Protein AF-A0A943RW92-F1 (afdb_monomer_lite)

Radius of gyration: 13.6 Å; chains: 1; bounding box: 36×27×28 Å

Sequence (67 aa):
MAELNASLAVSDQDAYLFAQGKWFQSHKKLGAHPAVQEDGVEGYHFAVWAPNAASVSVVGDFNNWDD

Foldseek 3Di:
DKDWPVQQDCDPVNVVCVVVVNNPVVVSRAAWDWTAIPVGDTDIDHDDDDPPDPDDDDADPVVVRDD

pLDDT: mean 90.02, std 13.95, range [37.84, 98.0]

Secondary structure (DSSP, 8-state):
---B-TTTS--HHHHHHHHTT--TTGGGTSEEEEEEBTT--EEEEEE---TT-S-----SGGGTT--

Structure (mmCIF, N/CA/C/O backbone):
data_AF-A0A943RW92-F1
#
_entry.id   AF-A0A943RW92-F1
#
loop_
_atom_site.group_PDB
_atom_site.id
_atom_site.type_symbol
_atom_site.label_atom_id
_atom_site.label_alt_id
_atom_site.label_comp_id
_atom_site.label_asym_id
_atom_site.label_entity_id
_atom_site.label_seq_id
_atom_site.pdbx_PDB_ins_code
_atom_site.Cartn_x
_atom_site.Cartn_y
_atom_site.Cartn_z
_atom_site.occupancy
_atom_site.B_iso_or_equiv
_atom_site.auth_seq_id
_atom_site.auth_comp_id
_atom_site.auth_asym_id
_atom_site.auth_atom_id
_atom_site.pdbx_PDB_model_num
ATOM 1 N N . MET A 1 1 ? -9.292 18.347 -0.988 1.00 37.84 1 MET A N 1
ATOM 2 C CA . MET A 1 1 ? -8.469 17.255 -1.543 1.00 37.84 1 MET A CA 1
ATOM 3 C C . MET A 1 1 ? -7.867 16.589 -0.328 1.00 37.84 1 MET A C 1
ATOM 5 O O . MET A 1 1 ? -7.081 17.254 0.323 1.00 37.84 1 MET A O 1
ATOM 9 N N . ALA A 1 2 ? -8.366 15.422 0.080 1.00 41.62 2 ALA A N 1
ATOM 10 C CA . ALA A 1 2 ? -7.973 14.817 1.353 1.00 41.62 2 ALA A CA 1
ATOM 11 C C . ALA A 1 2 ? -6.505 14.373 1.277 1.00 41.62 2 ALA A C 1
ATOM 13 O O . ALA A 1 2 ? -6.179 13.488 0.484 1.00 41.62 2 ALA A O 1
ATOM 14 N N . GLU A 1 3 ? -5.624 15.012 2.047 1.00 43.19 3 GLU A N 1
ATOM 15 C CA . GLU A 1 3 ? -4.257 14.530 2.214 1.00 43.19 3 GLU A CA 1
ATOM 16 C C . GLU A 1 3 ? -4.244 13.435 3.288 1.00 43.19 3 GLU A C 1
ATOM 18 O O . GLU A 1 3 ? -4.763 13.578 4.394 1.00 43.19 3 GLU A O 1
ATOM 23 N N . LEU A 1 4 ? -3.676 12.286 2.935 1.00 52.84 4 LEU A N 1
ATOM 24 C CA . LEU A 1 4 ? -3.308 11.253 3.893 1.00 52.84 4 LEU A CA 1
ATOM 25 C C . LEU A 1 4 ? -2.285 11.843 4.879 1.00 52.84 4 LEU A C 1
ATOM 27 O O . LEU A 1 4 ? -1.539 12.741 4.493 1.00 52.84 4 LEU A O 1
ATOM 31 N N . ASN A 1 5 ? -2.154 11.304 6.098 1.00 56.28 5 ASN A N 1
ATOM 32 C CA . ASN A 1 5 ? -1.007 11.624 6.956 1.00 56.28 5 ASN A CA 1
ATOM 33 C C . ASN A 1 5 ? 0.291 11.556 6.123 1.00 56.28 5 ASN A C 1
ATOM 35 O O . ASN A 1 5 ? 0.702 10.472 5.693 1.00 56.28 5 ASN A O 1
ATOM 39 N N . ALA A 1 6 ? 0.904 12.723 5.875 1.00 58.62 6 ALA A N 1
ATOM 40 C CA . ALA A 1 6 ? 1.942 12.936 4.862 1.00 58.62 6 ALA A CA 1
ATOM 41 C C . ALA A 1 6 ? 3.162 12.010 5.017 1.00 58.62 6 ALA A C 1
ATOM 43 O O . ALA A 1 6 ? 3.966 11.858 4.098 1.00 58.62 6 ALA A O 1
ATOM 44 N N . SER A 1 7 ? 3.303 11.350 6.172 1.00 74.44 7 SER A N 1
ATOM 45 C CA . SER A 1 7 ? 4.381 10.398 6.427 1.00 74.44 7 SER A CA 1
ATOM 46 C C . SER A 1 7 ? 4.265 9.073 5.653 1.00 74.44 7 SER A C 1
ATOM 48 O O . SER A 1 7 ? 5.302 8.474 5.364 1.00 74.44 7 SER A O 1
ATOM 50 N N . LEU A 1 8 ? 3.057 8.621 5.282 1.00 85.44 8 LEU A N 1
ATOM 51 C CA . LEU A 1 8 ? 2.843 7.303 4.651 1.00 85.44 8 LEU A CA 1
ATOM 52 C C . LEU A 1 8 ? 2.781 7.343 3.119 1.00 85.44 8 LEU A C 1
ATOM 54 O O . LEU A 1 8 ? 3.010 6.317 2.477 1.00 85.44 8 LEU A O 1
ATOM 58 N N . ALA A 1 9 ? 2.527 8.512 2.527 1.00 89.50 9 ALA A N 1
ATOM 59 C CA . ALA A 1 9 ? 2.545 8.671 1.078 1.00 89.50 9 ALA A CA 1
ATOM 60 C C . ALA A 1 9 ? 3.942 8.352 0.512 1.00 89.50 9 ALA A C 1
ATOM 62 O O . ALA A 1 9 ? 4.973 8.772 1.060 1.00 89.50 9 ALA A O 1
ATOM 63 N N . VAL A 1 10 ? 3.980 7.597 -0.589 1.00 93.06 10 VAL A N 1
ATOM 64 C CA . VAL A 1 10 ? 5.221 7.318 -1.324 1.00 93.06 10 VAL A CA 1
ATOM 65 C C . VAL A 1 10 ? 5.615 8.587 -2.074 1.00 93.06 10 VAL A C 1
ATOM 67 O O . VAL A 1 10 ? 4.927 8.997 -3.003 1.00 93.06 10 VAL A O 1
ATOM 70 N N . SER A 1 11 ? 6.702 9.225 -1.646 1.00 94.19 11 SER A N 1
ATOM 71 C CA . SER A 1 11 ? 7.213 10.441 -2.284 1.00 94.19 11 SER A CA 1
ATOM 72 C C . SER A 1 11 ? 8.023 10.130 -3.546 1.00 94.19 11 SER A C 1
ATOM 74 O O . SER A 1 11 ? 8.476 9.001 -3.748 1.00 94.19 11 SER A O 1
ATOM 76 N N . ASP A 1 12 ? 8.312 11.153 -4.353 1.00 94.50 12 ASP A N 1
ATOM 77 C CA . ASP A 1 12 ? 9.201 11.018 -5.515 1.00 94.50 12 ASP A CA 1
ATOM 78 C C . ASP A 1 12 ? 10.598 10.507 -5.127 1.00 94.50 12 ASP A C 1
ATOM 80 O O . ASP A 1 12 ? 11.195 9.692 -5.833 1.00 94.50 12 ASP A O 1
ATOM 84 N N . GLN A 1 13 ? 11.118 10.938 -3.971 1.00 95.38 13 GLN A N 1
ATOM 85 C CA . GLN A 1 13 ? 12.399 10.457 -3.453 1.00 95.38 13 GLN A CA 1
ATOM 86 C C . GLN A 1 13 ? 12.333 8.974 -3.064 1.00 95.38 13 GLN A C 1
ATOM 88 O O . GLN A 1 13 ? 13.282 8.231 -3.326 1.00 95.38 13 GLN A O 1
ATOM 93 N N . ASP A 1 14 ? 11.224 8.534 -2.467 1.00 95.62 14 ASP A N 1
ATOM 94 C CA . ASP A 1 14 ? 11.006 7.125 -2.139 1.00 95.62 14 ASP A CA 1
ATOM 95 C C . ASP A 1 14 ? 10.964 6.268 -3.410 1.00 95.62 14 ASP A C 1
ATOM 97 O O . ASP A 1 14 ? 11.683 5.273 -3.504 1.00 95.62 14 ASP A O 1
ATOM 101 N N . ALA A 1 15 ? 10.188 6.688 -4.417 1.00 94.88 15 ALA A N 1
ATOM 102 C CA . ALA A 1 15 ? 10.090 6.009 -5.709 1.00 94.88 15 ALA A CA 1
ATOM 103 C C . ALA A 1 15 ? 11.448 5.944 -6.430 1.00 94.88 15 ALA A C 1
ATOM 105 O O . ALA A 1 15 ? 11.828 4.896 -6.958 1.00 94.88 15 ALA A O 1
ATOM 106 N N . TYR A 1 16 ? 12.225 7.029 -6.389 1.00 96.88 16 TYR A N 1
ATOM 107 C CA . TYR A 1 16 ? 13.582 7.071 -6.930 1.00 96.88 16 TYR A CA 1
ATOM 108 C C . TYR A 1 16 ? 14.519 6.078 -6.229 1.00 96.88 16 TYR A C 1
ATOM 110 O O . TYR A 1 16 ? 15.215 5.302 -6.888 1.00 96.88 16 TYR A O 1
ATOM 118 N N . LEU A 1 17 ? 14.531 6.052 -4.893 1.00 97.88 17 LEU A N 1
ATOM 119 C CA . LEU A 1 17 ? 15.342 5.098 -4.133 1.00 97.88 17 LEU A CA 1
ATOM 120 C C . LEU A 1 17 ? 14.879 3.654 -4.354 1.00 97.88 17 LEU A C 1
ATOM 122 O O . LEU A 1 17 ? 15.717 2.748 -4.395 1.00 97.88 17 LEU A O 1
ATOM 126 N N . PHE A 1 18 ? 13.573 3.433 -4.514 1.00 96.94 18 PHE A N 1
ATOM 127 C CA . PHE A 1 18 ? 13.002 2.125 -4.814 1.00 96.94 18 PHE A CA 1
ATOM 128 C C . PHE A 1 18 ? 13.492 1.608 -6.165 1.00 96.94 18 PHE A C 1
ATOM 130 O O . PHE A 1 18 ? 14.008 0.495 -6.240 1.00 96.94 18 PHE A O 1
ATOM 137 N N . ALA A 1 19 ? 13.436 2.449 -7.204 1.00 96.12 19 ALA A N 1
ATOM 138 C CA . ALA A 1 19 ? 13.921 2.120 -8.543 1.00 96.12 19 ALA A CA 1
ATOM 139 C C . ALA A 1 19 ? 15.427 1.802 -8.573 1.00 96.12 19 ALA A C 1
ATOM 141 O O . ALA A 1 19 ? 15.880 1.021 -9.406 1.00 96.12 19 ALA A O 1
ATOM 142 N N . GLN A 1 20 ? 16.209 2.365 -7.647 1.00 97.88 20 GLN A N 1
ATOM 143 C CA . GLN A 1 20 ? 17.635 2.050 -7.498 1.00 97.88 20 GLN A CA 1
ATOM 144 C C . GLN A 1 20 ? 17.928 0.816 -6.635 1.00 97.88 20 GLN A C 1
ATOM 146 O O . GLN A 1 20 ? 19.098 0.476 -6.460 1.00 97.88 20 GLN A O 1
ATOM 151 N N . GLY A 1 21 ? 16.913 0.185 -6.038 1.00 97.25 21 GLY A N 1
ATOM 152 C CA . GLY A 1 21 ? 17.104 -0.892 -5.062 1.00 97.25 21 GLY A CA 1
ATOM 153 C C . GLY A 1 21 ? 17.754 -0.427 -3.752 1.00 97.25 21 GLY A C 1
ATOM 154 O O . GLY A 1 21 ? 18.363 -1.227 -3.048 1.00 97.25 21 GLY A O 1
ATOM 155 N N . LYS A 1 22 ? 17.659 0.869 -3.424 1.00 98.00 22 LYS A N 1
ATOM 156 C CA . LYS A 1 22 ? 18.296 1.496 -2.248 1.00 98.00 22 LYS A CA 1
ATOM 157 C C . LYS A 1 22 ? 17.306 1.940 -1.177 1.00 98.00 22 LYS A C 1
ATOM 159 O O . LYS A 1 22 ? 17.707 2.478 -0.146 1.00 98.00 22 LYS A O 1
ATOM 164 N N . TRP A 1 23 ? 16.011 1.729 -1.391 1.00 97.12 23 TRP A N 1
ATOM 165 C CA . TRP A 1 23 ? 15.000 2.054 -0.393 1.00 97.12 23 TRP A CA 1
ATOM 166 C C . TRP A 1 23 ? 14.868 0.941 0.652 1.00 97.12 23 TRP A C 1
ATOM 168 O O . TRP A 1 23 ? 13.901 0.187 0.680 1.00 97.12 23 TRP A O 1
ATOM 178 N N . PHE A 1 24 ? 15.861 0.832 1.537 1.00 96.56 24 PHE A N 1
ATOM 179 C CA . PHE A 1 24 ? 15.941 -0.236 2.547 1.00 96.56 24 PHE A CA 1
ATOM 180 C C . PHE A 1 24 ? 14.801 -0.216 3.577 1.00 96.56 24 PHE A C 1
ATOM 182 O O . PHE A 1 24 ? 14.551 -1.205 4.261 1.00 96.56 24 PHE A O 1
ATOM 189 N N . GLN A 1 25 ? 14.109 0.916 3.698 1.00 94.44 25 GLN A N 1
ATOM 190 C CA . GLN A 1 25 ? 12.979 1.097 4.608 1.00 94.44 25 GLN A CA 1
ATOM 191 C C . GLN A 1 25 ? 11.637 1.177 3.871 1.00 94.44 25 GLN A C 1
ATOM 193 O O . GLN A 1 25 ? 10.668 1.678 4.434 1.00 94.44 25 GLN A O 1
ATOM 198 N N . SER A 1 26 ? 11.561 0.664 2.639 1.00 95.56 26 SER A N 1
ATOM 199 C CA . SER A 1 26 ? 10.330 0.642 1.835 1.00 95.56 26 SER A CA 1
ATOM 200 C C . SER A 1 26 ? 9.135 0.028 2.568 1.00 95.56 26 SER A C 1
ATOM 202 O O . SER A 1 26 ? 8.019 0.519 2.430 1.00 95.56 26 SER A O 1
ATOM 204 N N . HIS A 1 27 ? 9.368 -0.966 3.431 1.00 94.44 27 HIS A N 1
ATOM 205 C CA . HIS A 1 27 ? 8.350 -1.601 4.277 1.00 94.44 27 HIS A CA 1
ATOM 206 C C . HIS A 1 27 ? 7.612 -0.639 5.225 1.00 94.44 27 HIS A C 1
ATOM 208 O O . HIS A 1 27 ? 6.556 -0.992 5.733 1.00 94.44 27 HIS A O 1
ATOM 214 N N . LYS A 1 28 ? 8.146 0.561 5.491 1.00 93.56 28 LYS A N 1
ATOM 215 C CA . LYS A 1 28 ? 7.471 1.577 6.314 1.00 93.56 28 LYS A CA 1
ATOM 216 C C . LYS A 1 28 ? 6.352 2.315 5.578 1.00 93.56 28 LYS A C 1
ATOM 218 O O . LYS A 1 28 ? 5.592 3.026 6.222 1.00 93.56 28 LYS A O 1
ATOM 223 N N . LYS A 1 29 ? 6.299 2.205 4.246 1.00 94.00 29 LYS A N 1
ATOM 224 C CA . LYS A 1 29 ? 5.310 2.896 3.407 1.00 94.00 29 LYS A CA 1
ATOM 225 C C . LYS A 1 29 ? 4.574 1.953 2.460 1.00 94.00 29 LYS A C 1
ATOM 227 O O . LYS A 1 29 ? 3.367 2.082 2.306 1.00 94.00 29 LYS A O 1
ATOM 232 N N . LEU A 1 30 ? 5.280 0.998 1.849 1.00 96.19 30 LEU A N 1
ATOM 233 C CA . LEU A 1 30 ? 4.659 -0.097 1.100 1.00 96.19 30 LEU A CA 1
ATOM 234 C C . LEU A 1 30 ? 3.961 -1.072 2.054 1.00 96.19 30 LEU A C 1
ATOM 236 O O . LEU A 1 30 ? 4.384 -1.242 3.199 1.00 96.19 30 LEU A O 1
ATOM 240 N N . GLY A 1 31 ? 2.927 -1.746 1.559 1.00 96.31 31 GLY A N 1
ATOM 241 C CA . GLY A 1 31 ? 2.078 -2.640 2.341 1.00 96.31 31 GLY A CA 1
ATOM 242 C C . GLY A 1 31 ? 0.840 -1.932 2.885 1.00 96.31 31 GLY A C 1
ATOM 243 O O . GLY A 1 31 ? 0.342 -0.996 2.263 1.00 96.31 31 GLY A O 1
ATOM 244 N N . ALA A 1 32 ? 0.344 -2.412 4.026 1.00 95.69 32 ALA A N 1
ATOM 245 C CA . ALA A 1 32 ? -0.841 -1.895 4.703 1.00 95.69 32 ALA A CA 1
ATOM 246 C C . ALA A 1 32 ? -0.451 -1.291 6.057 1.00 95.69 32 ALA A C 1
ATOM 248 O O . ALA A 1 32 ? 0.124 -1.985 6.898 1.00 95.69 32 ALA A O 1
ATOM 249 N N . HIS A 1 33 ? -0.779 -0.018 6.274 1.00 94.12 33 HIS A N 1
ATOM 250 C CA . HIS A 1 33 ? -0.436 0.718 7.496 1.00 94.12 33 HIS A CA 1
ATOM 251 C C . HIS A 1 33 ? -1.660 1.453 8.044 1.00 94.12 33 HIS A C 1
ATOM 253 O O . HIS A 1 33 ? -2.375 2.063 7.249 1.00 94.12 33 HIS A O 1
ATOM 259 N N . PRO A 1 34 ? -1.907 1.447 9.367 1.00 93.44 34 PRO A N 1
ATOM 260 C CA . PRO A 1 34 ? -2.939 2.286 9.967 1.00 93.44 34 PRO A CA 1
ATOM 261 C C . PRO A 1 34 ? -2.710 3.762 9.628 1.00 93.44 34 PRO A C 1
ATOM 263 O O . PRO A 1 34 ? -1.583 4.256 9.704 1.00 93.44 34 PRO A O 1
ATOM 266 N N . ALA A 1 35 ? -3.773 4.465 9.257 1.00 91.31 35 ALA A N 1
ATOM 267 C CA . ALA A 1 35 ? -3.725 5.866 8.865 1.00 91.31 35 ALA A CA 1
ATOM 268 C C . ALA A 1 35 ? -4.962 6.613 9.371 1.00 91.31 35 ALA A C 1
ATOM 2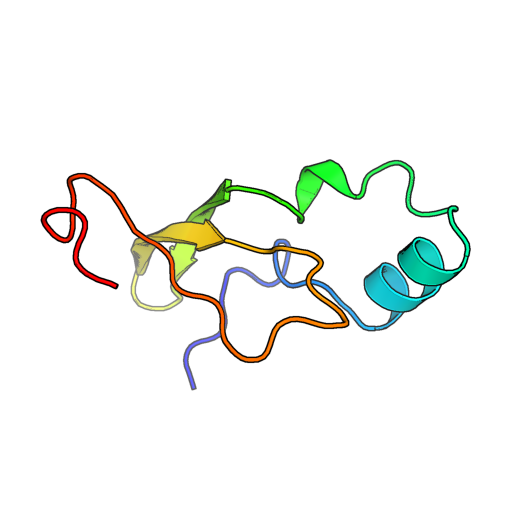70 O O . ALA A 1 35 ? -6.015 6.021 9.592 1.00 91.31 35 ALA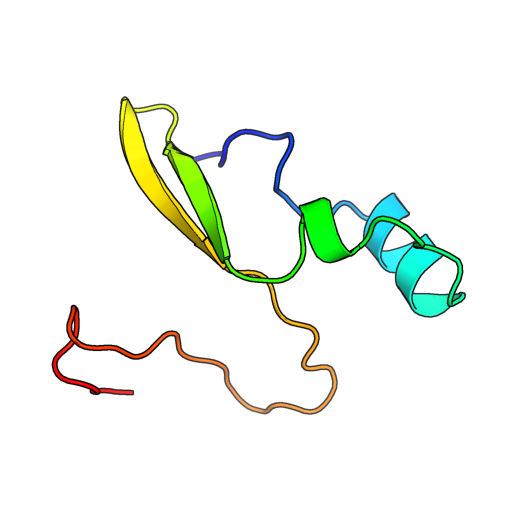 A O 1
ATOM 271 N N . VAL A 1 36 ? -4.821 7.926 9.533 1.00 88.62 36 VAL A N 1
ATOM 272 C CA . VAL A 1 36 ? -5.915 8.831 9.897 1.00 88.62 36 VAL A CA 1
ATOM 273 C C . VAL A 1 36 ? -5.965 9.930 8.842 1.00 88.62 36 VAL A C 1
ATOM 275 O O . VAL A 1 36 ? -4.921 10.488 8.491 1.00 88.62 36 VAL A O 1
ATOM 278 N N . GLN A 1 37 ? -7.152 10.182 8.298 1.00 84.25 37 GLN A N 1
ATOM 279 C CA . GLN A 1 37 ? -7.412 11.283 7.37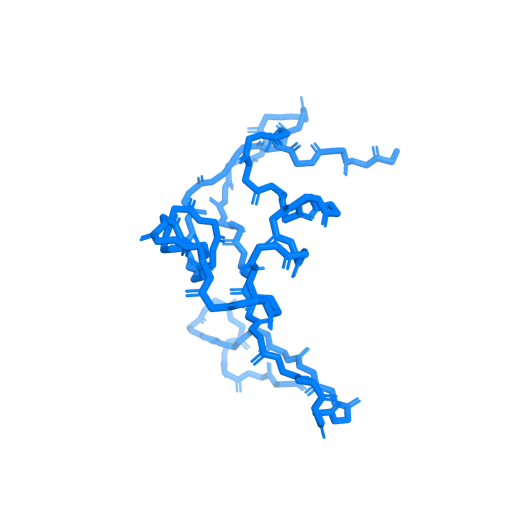0 1.00 84.25 37 GLN A CA 1
ATOM 280 C C . GLN A 1 37 ? -7.495 12.623 8.121 1.00 84.25 37 GLN A C 1
ATOM 282 O O . GLN A 1 37 ? -7.662 12.651 9.340 1.00 84.25 37 GLN A O 1
ATOM 287 N N . GLU A 1 38 ? -7.384 13.750 7.412 1.00 80.44 38 GLU A N 1
ATOM 288 C CA . GLU A 1 38 ? -7.458 15.093 8.022 1.00 80.44 38 GLU A CA 1
ATOM 289 C C . GLU A 1 38 ? -8.775 15.368 8.759 1.00 80.44 38 GLU A C 1
ATOM 291 O O . GLU A 1 38 ? -8.794 16.097 9.749 1.00 80.44 38 GLU A O 1
ATOM 296 N N . ASP A 1 39 ? -9.872 14.774 8.294 1.00 86.88 39 ASP A N 1
ATOM 297 C CA . ASP A 1 39 ? -11.189 14.862 8.930 1.00 86.88 39 ASP A CA 1
ATOM 298 C C . ASP A 1 39 ? -11.327 13.960 10.173 1.00 86.88 39 ASP A C 1
ATOM 300 O O . ASP A 1 39 ? -12.380 13.937 10.810 1.00 86.88 39 ASP A O 1
ATOM 304 N N . GLY A 1 40 ? -10.257 13.250 10.544 1.00 88.44 40 GLY A N 1
ATOM 305 C CA . GLY A 1 40 ? -10.191 12.368 11.704 1.00 88.44 40 GLY A CA 1
ATOM 306 C C . GLY A 1 40 ? -10.651 10.937 11.434 1.00 88.44 40 GLY A C 1
ATOM 307 O O . GLY A 1 40 ? -10.691 10.143 12.372 1.00 88.44 40 GLY A O 1
ATOM 308 N N . VAL A 1 41 ? -10.989 10.576 10.191 1.00 92.12 41 VAL A N 1
ATOM 309 C CA . VAL A 1 41 ? -11.407 9.206 9.867 1.00 92.12 41 VAL A CA 1
ATOM 310 C C . VAL A 1 41 ? -10.210 8.256 9.940 1.00 92.12 41 VAL A C 1
ATOM 312 O O . VAL A 1 41 ? -9.253 8.367 9.169 1.00 92.12 41 VAL A O 1
ATOM 315 N N . GLU A 1 42 ? -10.279 7.301 10.866 1.00 93.25 42 GLU A N 1
ATOM 316 C CA . GLU A 1 42 ? -9.305 6.218 11.010 1.00 93.25 42 GLU A CA 1
ATOM 317 C C . GLU A 1 42 ? -9.526 5.123 9.957 1.00 93.25 42 GLU A C 1
ATOM 319 O O . GLU A 1 42 ? -10.655 4.791 9.592 1.00 93.25 42 GLU A O 1
ATOM 324 N N . GLY A 1 43 ? -8.437 4.527 9.480 1.00 92.44 43 GLY A N 1
ATOM 325 C CA . GLY A 1 43 ? -8.473 3.446 8.506 1.00 92.44 43 GLY A CA 1
ATOM 326 C C . GLY A 1 43 ? -7.082 2.909 8.194 1.00 92.44 43 GLY A C 1
ATOM 327 O O . GLY A 1 43 ? -6.193 2.897 9.045 1.00 92.44 43 GLY A O 1
ATOM 328 N N . TYR A 1 44 ? -6.894 2.462 6.955 1.00 93.56 44 TYR A N 1
ATOM 329 C CA . TYR A 1 44 ? -5.628 1.918 6.469 1.00 93.56 44 TYR A CA 1
ATOM 330 C C . TYR A 1 44 ? -5.205 2.583 5.159 1.00 93.56 44 TYR A C 1
ATOM 332 O O . TYR A 1 44 ? -6.026 2.851 4.285 1.00 93.56 44 TYR A O 1
ATOM 340 N N . HIS A 1 45 ? -3.901 2.802 5.015 1.00 93.44 45 HIS A N 1
ATOM 341 C CA . HIS A 1 45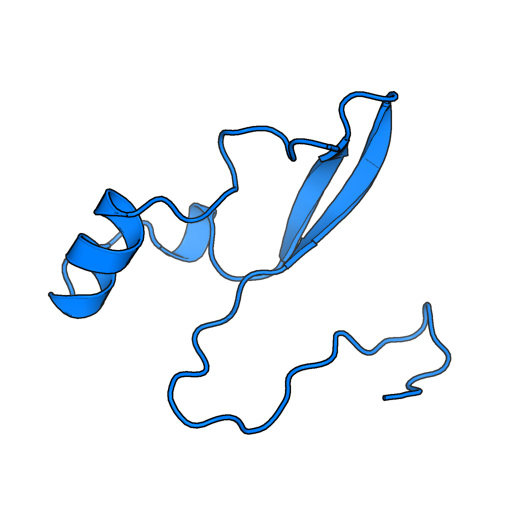 ? -3.253 3.168 3.765 1.00 93.44 45 HIS A CA 1
ATOM 342 C C . HIS A 1 45 ? -2.612 1.933 3.132 1.00 93.44 45 HIS A C 1
ATOM 344 O O . HIS A 1 45 ? -1.851 1.221 3.794 1.00 93.44 45 HIS A O 1
ATOM 350 N N . PHE A 1 46 ? -2.887 1.718 1.846 1.00 95.56 46 PHE A N 1
ATOM 351 C CA . PHE A 1 46 ? -2.327 0.626 1.057 1.00 95.56 46 PHE A CA 1
ATOM 352 C C . PHE A 1 46 ? -1.426 1.183 -0.044 1.00 95.56 46 PHE A C 1
ATOM 354 O O . PHE A 1 46 ? -1.843 2.050 -0.809 1.00 95.56 46 PHE A O 1
ATOM 361 N N . ALA A 1 47 ? -0.209 0.654 -0.162 1.00 95.88 47 ALA A N 1
ATOM 362 C CA . ALA A 1 47 ? 0.692 0.966 -1.268 1.00 95.88 47 ALA A CA 1
ATOM 363 C C . ALA A 1 47 ? 1.370 -0.301 -1.798 1.00 95.88 47 ALA A C 1
ATOM 365 O O . ALA A 1 47 ? 1.959 -1.076 -1.041 1.00 95.88 47 ALA A O 1
ATOM 366 N N . VAL A 1 48 ? 1.316 -0.497 -3.116 1.00 97.00 48 VAL A N 1
ATOM 367 C CA . VAL A 1 48 ? 1.854 -1.679 -3.799 1.00 97.00 48 VAL A CA 1
ATOM 368 C C . VAL A 1 48 ? 2.662 -1.268 -5.024 1.00 97.00 48 VAL A C 1
ATOM 370 O O . VAL A 1 48 ? 2.321 -0.319 -5.727 1.00 97.00 48 VAL A O 1
ATOM 373 N N . TRP A 1 49 ? 3.744 -1.995 -5.293 1.00 96.62 49 TRP A N 1
ATOM 374 C CA . TRP A 1 49 ? 4.477 -1.862 -6.545 1.00 96.62 49 TRP A CA 1
ATOM 375 C C . TRP A 1 49 ? 3.880 -2.801 -7.596 1.00 96.62 49 TRP A C 1
ATOM 377 O O . TRP A 1 49 ? 3.969 -4.019 -7.462 1.00 96.62 49 TRP A O 1
ATOM 387 N N . ALA A 1 50 ? 3.275 -2.228 -8.636 1.00 96.75 50 ALA A N 1
ATOM 388 C CA . ALA A 1 50 ? 2.585 -2.974 -9.687 1.00 96.75 50 ALA A CA 1
ATOM 389 C C . ALA A 1 50 ? 2.820 -2.338 -11.078 1.00 96.75 50 ALA A C 1
ATOM 391 O O . ALA A 1 50 ? 1.887 -1.845 -11.704 1.00 96.75 50 ALA A O 1
ATOM 392 N N . PRO A 1 51 ? 4.069 -2.314 -11.586 1.00 95.19 51 PRO A N 1
ATOM 393 C CA . PRO A 1 51 ? 4.454 -1.506 -12.753 1.00 95.19 51 PRO A CA 1
ATOM 394 C C . PRO A 1 51 ? 3.833 -1.966 -14.080 1.00 95.19 51 PRO A C 1
ATOM 396 O O . PRO A 1 51 ? 3.792 -1.196 -15.031 1.00 95.19 51 PRO A O 1
ATOM 399 N N . ASN A 1 52 ? 3.372 -3.217 -14.148 1.00 97.50 52 ASN A N 1
ATOM 400 C CA . ASN A 1 52 ? 2.798 -3.821 -15.352 1.00 97.50 52 ASN A CA 1
ATOM 401 C C . ASN A 1 52 ? 1.321 -4.209 -15.168 1.00 97.50 52 ASN A C 1
ATOM 403 O O . ASN A 1 52 ? 0.770 -4.915 -16.010 1.00 97.50 52 ASN A O 1
ATOM 407 N N . ALA A 1 53 ? 0.694 -3.826 -14.051 1.00 97.38 53 ALA A N 1
ATOM 408 C CA . ALA A 1 53 ? -0.704 -4.153 -13.799 1.00 97.38 53 ALA A CA 1
ATOM 409 C C . ALA A 1 53 ? -1.628 -3.230 -14.605 1.00 97.38 53 ALA A C 1
ATOM 411 O O . ALA A 1 53 ? -1.403 -2.024 -14.670 1.00 97.38 53 ALA A O 1
ATOM 412 N N . ALA A 1 54 ? -2.679 -3.798 -15.201 1.00 97.88 54 ALA A N 1
ATOM 413 C CA . ALA A 1 54 ? -3.716 -3.019 -15.880 1.00 97.88 54 ALA A CA 1
ATOM 414 C C . ALA A 1 54 ? -4.642 -2.302 -14.882 1.00 97.88 54 ALA A C 1
ATOM 416 O O . ALA A 1 54 ? -5.097 -1.192 -15.144 1.00 97.88 54 ALA A O 1
ATOM 417 N N . SER A 1 55 ? -4.898 -2.931 -13.735 1.00 97.50 55 SER A N 1
ATOM 418 C CA . SER A 1 55 ? -5.680 -2.392 -12.624 1.00 97.50 55 SER A CA 1
ATOM 419 C C . SER A 1 55 ? -5.213 -3.001 -11.300 1.00 97.50 55 SER A C 1
ATOM 421 O O . SER A 1 55 ? -4.541 -4.036 -11.277 1.00 97.50 55 SER A O 1
ATOM 423 N N . VAL A 1 56 ? -5.550 -2.330 -10.196 1.00 97.06 56 VAL A N 1
ATOM 424 C CA . VAL A 1 56 ? -5.289 -2.778 -8.824 1.00 97.06 56 VAL A CA 1
ATOM 425 C C . VAL A 1 56 ? -6.506 -2.424 -7.966 1.00 97.06 56 VAL A C 1
ATOM 427 O O . VAL A 1 56 ? -6.899 -1.258 -7.941 1.00 97.06 56 VAL A O 1
ATOM 430 N N . SER A 1 57 ? -7.040 -3.407 -7.239 1.00 97.56 57 SER A N 1
ATOM 431 C CA . SER A 1 57 ? -8.130 -3.249 -6.264 1.00 97.56 57 SER A CA 1
ATOM 432 C C . SER A 1 57 ? -7.674 -3.742 -4.885 1.00 97.56 57 SER A C 1
ATOM 434 O O . SER A 1 57 ? -6.858 -4.663 -4.784 1.00 97.56 57 SER A O 1
ATOM 436 N N . VAL A 1 58 ? -8.185 -3.132 -3.810 1.00 97.00 58 VAL A N 1
ATOM 437 C CA . VAL A 1 58 ? -8.022 -3.645 -2.439 1.00 97.00 58 VAL A CA 1
ATOM 438 C C . VAL A 1 58 ? -9.287 -4.419 -2.091 1.00 97.00 58 VAL A C 1
ATOM 440 O O . VAL A 1 58 ? -10.357 -3.828 -2.004 1.00 97.00 58 VAL A O 1
ATOM 443 N N . VAL A 1 59 ? -9.145 -5.726 -1.894 1.00 97.75 59 VAL A N 1
ATOM 444 C CA . VAL A 1 59 ? -10.241 -6.669 -1.638 1.00 97.75 59 VAL A CA 1
ATOM 445 C C . VAL A 1 59 ? -10.056 -7.363 -0.299 1.00 97.75 59 VAL A C 1
ATOM 447 O O . VAL A 1 59 ? -8.932 -7.695 0.084 1.00 97.75 59 VAL A O 1
ATOM 450 N N . GLY A 1 60 ? -11.160 -7.600 0.406 1.00 96.50 60 GLY A N 1
ATOM 451 C CA . GLY A 1 60 ? -11.163 -8.278 1.694 1.00 96.50 60 GLY A CA 1
ATOM 452 C C . GLY A 1 60 ? -12.566 -8.524 2.239 1.00 96.50 60 GLY A C 1
ATOM 453 O O . GLY A 1 60 ? -13.580 -8.318 1.578 1.00 96.50 60 GLY A O 1
ATOM 454 N N . ASP A 1 61 ? -12.630 -8.952 3.493 1.00 97.69 61 ASP A N 1
ATOM 455 C CA . ASP A 1 61 ? -13.890 -9.120 4.220 1.00 97.69 61 ASP A CA 1
ATOM 456 C C . ASP A 1 61 ? -14.755 -7.845 4.222 1.00 97.69 61 ASP A C 1
ATOM 458 O O . ASP A 1 61 ? -15.971 -7.927 4.055 1.00 97.69 61 ASP A O 1
ATOM 462 N N . PHE A 1 62 ? -14.132 -6.668 4.317 1.00 95.62 62 PHE A N 1
ATOM 463 C CA . PHE A 1 62 ? -14.793 -5.360 4.326 1.00 95.62 62 PHE A CA 1
ATOM 464 C C . PHE A 1 62 ? -15.528 -4.994 3.023 1.00 95.62 62 PHE A C 1
ATOM 466 O O . PHE A 1 62 ? -16.325 -4.055 3.032 1.00 95.62 62 PHE A O 1
ATOM 473 N N . ASN A 1 63 ? -15.288 -5.705 1.917 1.00 96.31 63 ASN A N 1
ATOM 474 C CA . ASN A 1 63 ? -15.998 -5.504 0.652 1.00 96.31 63 ASN A CA 1
ATOM 475 C C . ASN A 1 63 ? -16.561 -6.807 0.061 1.00 96.31 63 ASN A C 1
ATOM 477 O O . ASN A 1 63 ? -16.809 -6.880 -1.136 1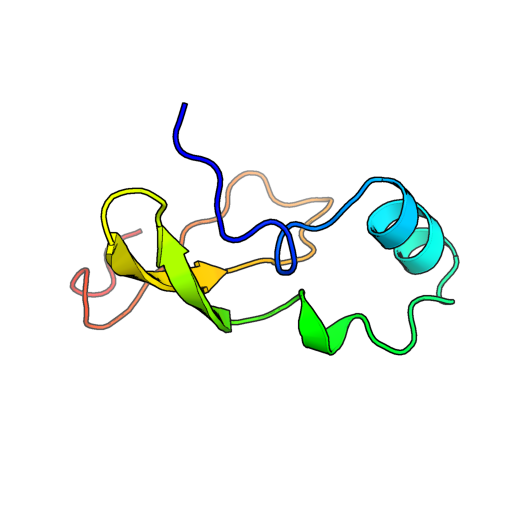.00 96.31 63 ASN A O 1
ATOM 481 N N . ASN A 1 64 ? -16.784 -7.832 0.894 1.00 97.75 64 ASN A N 1
ATOM 482 C CA . ASN A 1 64 ? -17.249 -9.159 0.466 1.00 97.75 64 ASN A CA 1
ATOM 483 C C . ASN A 1 64 ? -16.363 -9.823 -0.602 1.00 97.75 64 ASN A C 1
ATOM 485 O O . ASN A 1 64 ? -16.853 -10.676 -1.340 1.00 97.75 64 ASN A O 1
ATOM 489 N N . TRP A 1 65 ? -15.076 -9.470 -0.660 1.00 95.69 65 TRP A N 1
ATOM 490 C CA . TRP A 1 65 ? -14.14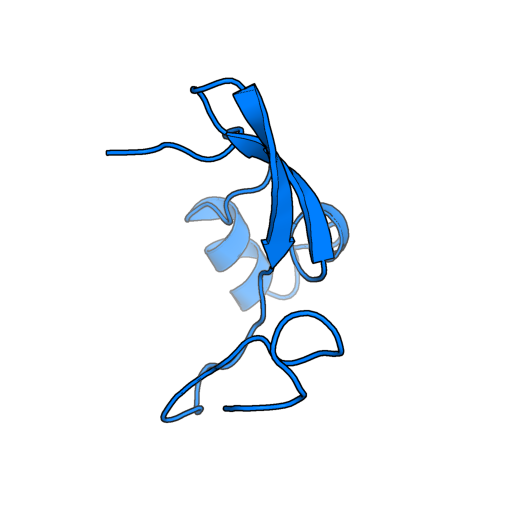1 -9.946 -1.682 1.00 95.69 65 TRP A CA 1
ATOM 491 C C . TRP A 1 65 ? -14.532 -9.562 -3.122 1.00 95.69 65 TRP A C 1
ATOM 493 O O . TRP A 1 65 ? -14.189 -10.288 -4.053 1.00 95.69 65 TRP A O 1
ATOM 503 N N . ASP A 1 66 ? -15.239 -8.442 -3.293 1.00 95.69 66 ASP A N 1
ATOM 504 C CA . ASP A 1 66 ? -15.668 -7.886 -4.588 1.00 95.69 66 ASP A CA 1
ATOM 505 C C . ASP A 1 66 ? -14.597 -6.947 -5.183 1.00 95.69 66 ASP A C 1
ATOM 507 O O . ASP A 1 66 ? -14.105 -6.069 -4.462 1.00 95.69 66 ASP A O 1
ATOM 511 N N . ASP A 1 67 ? -14.208 -7.134 -6.453 1.00 85.19 67 ASP A N 1
ATOM 512 C CA . ASP A 1 67 ? -13.025 -6.507 -7.085 1.00 85.19 67 ASP A CA 1
ATOM 513 C C . ASP A 1 67 ? -13.292 -5.443 -8.165 1.00 85.19 67 ASP A C 1
ATOM 515 O O . ASP A 1 67 ? -14.311 -5.505 -8.888 1.00 85.19 67 ASP A O 1
#